Protein AF-A0A3S0JZL6-F1 (afdb_monomer)

Organism: NCBI:txid2496639

Radius of gyration: 12.8 Å; Cα contacts (8 Å, |Δi|>4): 81; chains: 1; bounding box: 32×25×30 Å

Structure (mmCIF, N/CA/C/O backbone):
data_AF-A0A3S0JZL6-F1
#
_entry.id   AF-A0A3S0JZL6-F1
#
loop_
_atom_site.group_PDB
_atom_site.id
_atom_site.type_symbol
_atom_site.label_atom_id
_atom_site.label_alt_id
_atom_site.label_comp_id
_atom_site.label_asym_id
_atom_site.label_entity_id
_atom_site.label_seq_id
_atom_site.pdbx_PDB_ins_code
_atom_site.Cartn_x
_atom_site.Cartn_y
_atom_site.Cartn_z
_atom_site.occupancy
_atom_site.B_iso_or_equiv
_atom_site.auth_seq_id
_atom_site.auth_comp_id
_atom_site.auth_asym_id
_atom_site.auth_atom_id
_atom_site.pdbx_PDB_model_num
ATOM 1 N N . ALA A 1 1 ? 3.716 13.947 9.296 1.00 59.59 1 ALA A N 1
ATOM 2 C CA . ALA A 1 1 ? 2.417 13.283 9.535 1.00 59.59 1 ALA A CA 1
ATOM 3 C C . ALA A 1 1 ? 1.726 13.059 8.192 1.00 59.59 1 ALA A C 1
ATOM 5 O O . ALA A 1 1 ? 1.925 13.879 7.303 1.00 59.59 1 ALA A O 1
ATOM 6 N N . SER A 1 2 ? 0.994 11.955 8.014 1.00 75.38 2 SER A N 1
ATOM 7 C CA . SER A 1 2 ? 0.229 11.685 6.786 1.00 75.38 2 SER A CA 1
ATOM 8 C C . SER A 1 2 ? -1.139 12.361 6.851 1.00 75.38 2 SER A C 1
ATOM 10 O O . SER A 1 2 ? -1.781 12.315 7.897 1.00 75.38 2 SER A O 1
ATOM 12 N N . LEU A 1 3 ? -1.606 12.936 5.739 1.00 85.44 3 LEU A N 1
ATOM 13 C CA . LEU A 1 3 ? -2.974 13.462 5.622 1.00 85.44 3 LEU A CA 1
ATOM 14 C C . LEU A 1 3 ? -4.034 12.342 5.584 1.00 85.44 3 LEU A C 1
ATOM 16 O O . LEU A 1 3 ? -5.219 12.620 5.716 1.00 85.44 3 LEU A O 1
ATOM 20 N N . VAL A 1 4 ? -3.613 11.081 5.419 1.00 93.19 4 VAL A N 1
ATOM 21 C CA . VAL A 1 4 ? -4.505 9.917 5.295 1.00 93.19 4 VAL A CA 1
ATOM 22 C C . VAL A 1 4 ? -5.040 9.438 6.647 1.00 93.19 4 VAL A C 1
ATOM 24 O O . VAL A 1 4 ? -6.183 9.007 6.708 1.00 93.19 4 VAL A O 1
ATOM 27 N N . GLY A 1 5 ? -4.270 9.557 7.736 1.00 94.12 5 GLY A N 1
ATOM 28 C CA . GLY A 1 5 ? -4.685 9.084 9.069 1.00 94.12 5 GLY A CA 1
ATOM 29 C C . GLY A 1 5 ? -6.061 9.616 9.503 1.00 94.12 5 GLY A C 1
ATOM 30 O O . GLY A 1 5 ? -6.978 8.816 9.676 1.00 94.12 5 GLY A O 1
ATOM 31 N N . PRO A 1 6 ? -6.269 10.949 9.528 1.00 95.25 6 PRO A N 1
ATOM 32 C CA . PRO A 1 6 ? -7.566 11.534 9.880 1.00 95.25 6 PRO A CA 1
ATOM 33 C C . PRO A 1 6 ? -8.730 11.151 8.952 1.00 95.25 6 PRO A C 1
ATOM 35 O O . PRO A 1 6 ? -9.888 11.305 9.334 1.00 95.25 6 PRO A O 1
ATOM 38 N N . LEU A 1 7 ? -8.458 10.696 7.722 1.00 94.69 7 LEU A N 1
ATOM 39 C CA . LEU A 1 7 ? -9.493 10.189 6.814 1.00 94.69 7 LEU A CA 1
ATOM 40 C C . LEU A 1 7 ? -9.891 8.757 7.183 1.00 94.69 7 LEU A C 1
ATOM 42 O O . LEU A 1 7 ? -11.076 8.438 7.195 1.00 94.69 7 LEU A O 1
ATOM 46 N N . LEU A 1 8 ? -8.914 7.909 7.520 1.00 95.94 8 LEU A N 1
ATOM 47 C CA . LEU A 1 8 ? -9.177 6.537 7.962 1.00 95.94 8 LEU A CA 1
ATOM 48 C C . LEU A 1 8 ? -9.936 6.511 9.299 1.00 95.94 8 LEU A C 1
ATOM 50 O O . LEU A 1 8 ? -10.786 5.648 9.502 1.00 95.94 8 LEU A O 1
ATOM 54 N N . ASP A 1 9 ? -9.685 7.479 10.184 1.00 94.88 9 ASP A N 1
ATOM 55 C CA . ASP A 1 9 ? -10.356 7.587 11.488 1.00 94.88 9 ASP A CA 1
ATOM 56 C C . ASP A 1 9 ? -11.865 7.855 11.382 1.00 94.88 9 ASP A C 1
ATOM 58 O O . ASP A 1 9 ? -12.621 7.507 12.288 1.00 94.88 9 ASP A O 1
ATOM 62 N N . GLN A 1 10 ? -12.327 8.423 10.264 1.00 95.94 10 GLN A N 1
ATOM 63 C CA . GLN A 1 10 ? -13.753 8.669 10.015 1.00 95.94 10 GLN A CA 1
ATOM 64 C C . GLN A 1 10 ? -14.525 7.389 9.668 1.00 95.94 10 GLN A C 1
ATOM 66 O O . GLN A 1 10 ? -15.754 7.366 9.743 1.00 95.94 10 GLN A O 1
ATOM 71 N N . ILE A 1 11 ? -13.824 6.318 9.290 1.00 96.19 11 ILE A N 1
ATOM 72 C CA . ILE A 1 11 ? -14.430 5.037 8.936 1.00 96.19 11 ILE A CA 1
ATOM 73 C C . ILE A 1 11 ? -14.539 4.204 10.211 1.00 96.19 11 ILE A C 1
ATOM 75 O O . ILE A 1 11 ? -13.534 3.766 10.757 1.00 96.19 11 ILE A O 1
ATOM 79 N N . THR A 1 12 ? -15.752 3.977 10.712 1.00 95.38 12 THR A N 1
ATOM 80 C CA . THR A 1 12 ? -15.974 3.260 11.984 1.00 95.38 12 THR A CA 1
ATOM 81 C C . THR A 1 12 ? -15.998 1.738 11.842 1.00 95.38 12 THR A C 1
ATOM 83 O O . THR A 1 12 ? -15.837 1.027 12.832 1.00 95.38 12 THR A O 1
ATOM 86 N N . CYS A 1 13 ? -16.176 1.221 10.626 1.00 96.00 13 CYS A N 1
ATOM 87 C CA . CYS A 1 13 ? -16.154 -0.208 10.331 1.00 96.00 13 CYS A CA 1
ATOM 88 C C . CYS A 1 13 ? -14.742 -0.705 9.950 1.00 96.00 13 CYS A C 1
ATOM 90 O O . CYS A 1 13 ? -13.846 0.103 9.683 1.00 96.00 13 CYS A O 1
ATOM 92 N N . PRO A 1 14 ? -14.510 -2.033 9.924 1.00 96.62 14 PRO A N 1
ATOM 93 C CA . PRO A 1 14 ? -13.260 -2.593 9.421 1.00 96.62 14 PRO A CA 1
ATOM 94 C C . PRO A 1 14 ? -13.001 -2.203 7.961 1.00 96.62 14 PRO A C 1
ATOM 96 O O . PRO A 1 14 ? -13.887 -2.309 7.112 1.00 96.62 14 PRO A O 1
ATOM 99 N N . ILE A 1 15 ? -11.768 -1.790 7.667 1.00 97.12 15 ILE A N 1
ATOM 100 C CA . ILE A 1 15 ? -11.329 -1.466 6.308 1.00 97.12 15 ILE A CA 1
ATOM 101 C C . ILE A 1 15 ? -10.767 -2.739 5.676 1.00 97.12 15 ILE A C 1
ATOM 103 O O . ILE A 1 15 ? -9.767 -3.271 6.148 1.00 97.12 15 ILE A O 1
ATOM 107 N N . GLY A 1 16 ? -11.413 -3.224 4.615 1.00 97.06 16 GLY A N 1
ATOM 108 C CA . GLY A 1 16 ? -10.943 -4.396 3.870 1.00 97.06 16 GLY A CA 1
ATOM 109 C C . GLY A 1 16 ? -9.821 -4.072 2.881 1.00 97.06 16 GLY A C 1
ATOM 110 O O . GLY A 1 16 ? -8.851 -4.819 2.785 1.00 97.06 16 GLY A O 1
ATOM 111 N N . THR A 1 17 ? -9.926 -2.938 2.182 1.00 96.56 17 THR A N 1
ATOM 112 C CA . THR A 1 17 ? -8.989 -2.547 1.120 1.00 96.56 17 THR A CA 1
ATOM 113 C C . THR A 1 17 ? -8.837 -1.026 1.055 1.00 96.56 17 THR A C 1
ATOM 115 O O . THR A 1 17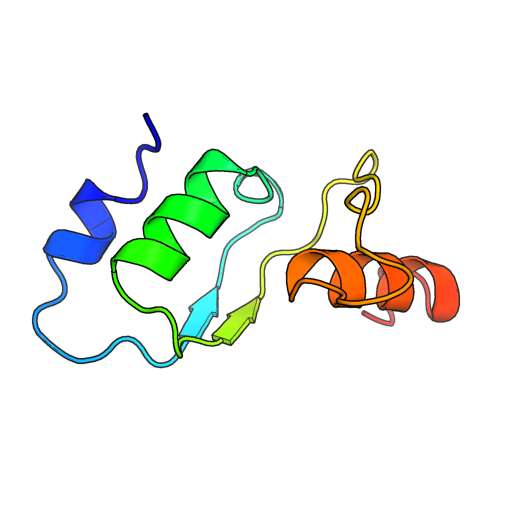 ? -9.816 -0.292 1.186 1.00 96.56 17 THR A O 1
ATOM 118 N N . VAL A 1 18 ? -7.618 -0.553 0.797 1.00 96.00 18 VAL A N 1
ATOM 119 C CA . VAL A 1 18 ? -7.262 0.836 0.500 1.00 96.00 18 VAL A CA 1
ATOM 120 C C . VAL A 1 18 ? -6.702 0.907 -0.918 1.00 96.00 18 VAL A C 1
ATOM 122 O O . VAL A 1 18 ? -5.668 0.313 -1.223 1.00 96.00 18 VAL A O 1
ATOM 125 N N . LEU A 1 19 ? -7.388 1.656 -1.778 1.00 96.19 19 LEU A N 1
ATOM 126 C CA . LEU A 1 19 ? -7.013 1.919 -3.167 1.00 96.19 19 LEU A CA 1
ATOM 127 C C . LEU A 1 19 ? -6.679 3.401 -3.311 1.00 96.19 19 LEU A C 1
ATOM 129 O O . LEU A 1 19 ? -7.469 4.248 -2.896 1.00 96.19 19 LEU A O 1
ATOM 133 N N . ALA A 1 20 ? -5.531 3.720 -3.900 1.00 94.94 20 ALA A N 1
ATOM 134 C CA . ALA A 1 20 ? -5.159 5.104 -4.180 1.00 94.94 20 ALA A CA 1
ATOM 135 C C . ALA A 1 20 ? -4.207 5.193 -5.373 1.00 94.94 20 ALA A C 1
ATOM 137 O O . ALA A 1 20 ? -3.611 4.201 -5.793 1.00 94.94 20 ALA A O 1
ATOM 138 N N . ASP A 1 21 ? -4.051 6.395 -5.920 1.00 93.25 21 ASP A N 1
ATOM 139 C CA . ASP A 1 21 ? -3.057 6.648 -6.954 1.00 93.25 21 ASP A CA 1
ATOM 140 C C . ASP A 1 21 ? -1.621 6.662 -6.388 1.00 93.25 21 ASP A C 1
ATOM 142 O O . ASP A 1 21 ? -1.389 6.735 -5.179 1.00 93.25 21 ASP A O 1
ATOM 146 N N . GLY A 1 22 ? -0.624 6.607 -7.276 1.00 93.31 22 GLY A N 1
ATOM 147 C CA . GLY A 1 22 ? 0.787 6.523 -6.883 1.00 93.31 22 GLY A CA 1
ATOM 1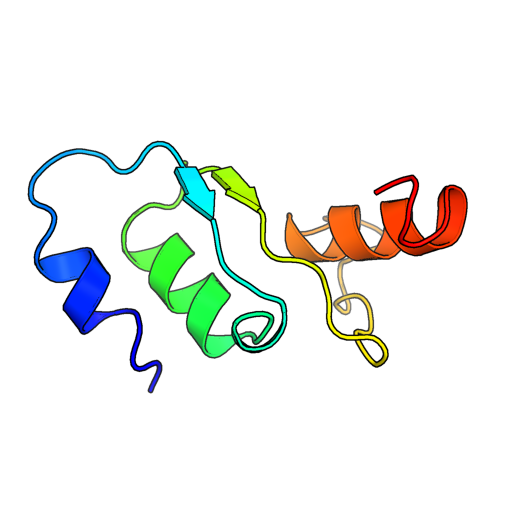48 C C . GLY A 1 22 ? 1.343 7.751 -6.148 1.00 93.31 22 GLY A C 1
ATOM 149 O O . GLY A 1 22 ? 2.430 7.676 -5.568 1.00 93.31 22 GLY A O 1
ATOM 150 N N . ALA A 1 23 ? 0.630 8.881 -6.101 1.00 92.50 23 ALA A N 1
ATOM 151 C CA . ALA A 1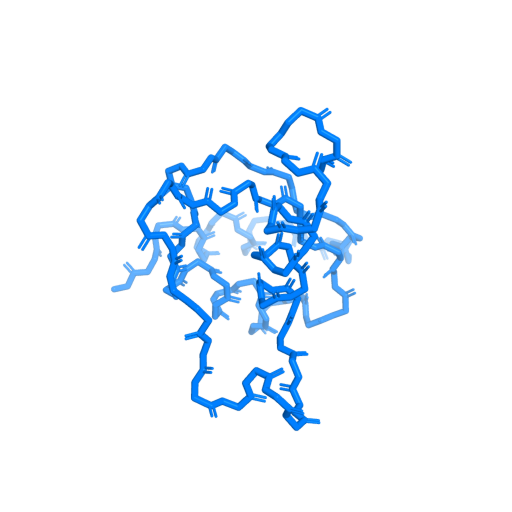 23 ? 1.000 9.996 -5.232 1.00 92.50 23 ALA A CA 1
ATOM 152 C C . ALA A 1 23 ? 0.929 9.599 -3.747 1.00 92.50 23 ALA A C 1
ATOM 154 O O . ALA A 1 23 ? 1.665 10.163 -2.938 1.00 92.50 23 ALA A O 1
ATOM 155 N N . TYR A 1 24 ? 0.149 8.573 -3.403 1.00 94.06 24 TYR A N 1
ATOM 156 C CA . TYR A 1 24 ? 0.043 8.020 -2.054 1.00 94.06 24 TYR A CA 1
ATOM 157 C C . TYR A 1 24 ? 1.071 6.921 -1.751 1.00 94.06 24 TYR A C 1
ATOM 159 O O . TYR A 1 24 ? 1.112 6.426 -0.626 1.00 94.06 24 TYR A O 1
ATOM 167 N N . ASP A 1 25 ? 1.940 6.559 -2.703 1.00 93.94 25 ASP A N 1
ATOM 168 C CA . ASP A 1 25 ? 3.026 5.602 -2.469 1.00 93.94 25 ASP A CA 1
ATOM 169 C C . ASP A 1 25 ? 4.173 6.251 -1.677 1.00 93.94 25 ASP A C 1
ATOM 171 O O . ASP A 1 25 ? 5.208 6.650 -2.215 1.00 93.94 25 ASP A O 1
ATOM 175 N N . GLY A 1 26 ? 3.958 6.407 -0.374 1.00 91.06 26 GLY A N 1
ATOM 176 C CA . GLY A 1 26 ? 4.947 6.925 0.557 1.00 91.06 26 GLY A CA 1
ATOM 177 C C . GLY A 1 26 ? 4.800 6.305 1.938 1.00 91.06 26 GLY A C 1
ATOM 178 O O . GLY A 1 26 ? 3.690 6.032 2.393 1.00 91.06 26 GLY A O 1
ATOM 179 N N . GLU A 1 27 ? 5.927 6.136 2.624 1.00 91.25 27 GLU A N 1
ATOM 180 C CA . GLU A 1 27 ? 5.998 5.502 3.946 1.00 91.25 27 GLU A CA 1
ATOM 181 C C . GLU A 1 27 ? 4.983 6.057 4.965 1.00 91.25 27 GLU A C 1
ATOM 183 O O . GLU A 1 27 ? 4.287 5.266 5.602 1.00 91.25 27 GLU A O 1
ATOM 188 N N . PRO A 1 28 ? 4.765 7.388 5.085 1.00 92.94 28 PRO A N 1
ATOM 189 C CA . PRO A 1 28 ? 3.776 7.906 6.028 1.00 92.94 28 PRO A CA 1
ATOM 190 C C . PRO A 1 28 ? 2.344 7.416 5.765 1.00 92.94 28 PRO A C 1
ATOM 192 O O . PRO A 1 28 ? 1.553 7.340 6.703 1.00 92.94 28 PRO A O 1
ATOM 195 N N . VAL A 1 29 ? 1.994 7.118 4.508 1.00 94.94 29 VAL A N 1
ATOM 196 C CA . VAL A 1 29 ? 0.673 6.594 4.130 1.00 94.94 29 VAL A CA 1
ATOM 197 C C . VAL A 1 29 ? 0.558 5.126 4.516 1.00 94.94 29 VAL A C 1
ATOM 199 O O . VAL A 1 29 ? -0.385 4.774 5.218 1.00 94.94 29 VAL A O 1
ATOM 202 N N . TYR A 1 30 ? 1.528 4.292 4.128 1.00 93.31 30 TYR A N 1
ATOM 203 C CA . TYR A 1 30 ? 1.530 2.870 4.487 1.00 93.31 30 TYR A CA 1
ATOM 204 C C . TYR A 1 30 ? 1.519 2.667 6.001 1.00 93.31 30 TYR A C 1
ATOM 206 O O . TYR A 1 30 ? 0.748 1.846 6.491 1.00 93.31 30 TYR A O 1
ATOM 214 N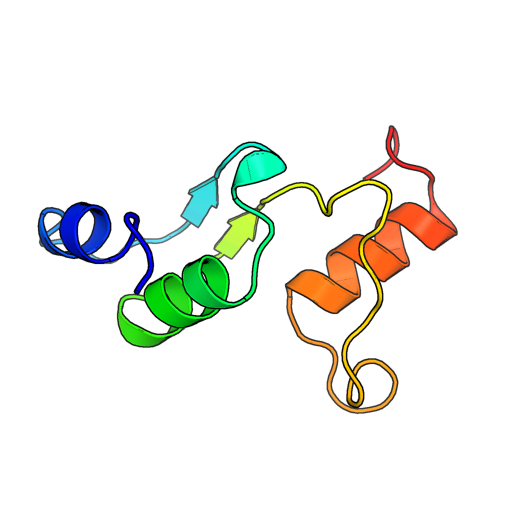 N . ARG A 1 31 ? 2.292 3.463 6.749 1.00 93.81 31 ARG A N 1
ATOM 215 C CA . ARG A 1 31 ? 2.289 3.422 8.213 1.00 93.81 31 ARG A CA 1
ATOM 216 C C . ARG A 1 31 ? 0.925 3.787 8.801 1.00 93.81 31 ARG A C 1
ATOM 218 O O . ARG A 1 31 ? 0.427 3.054 9.643 1.00 93.81 31 ARG A O 1
ATOM 225 N N . ALA A 1 32 ? 0.298 4.869 8.330 1.00 95.94 32 ALA A N 1
ATOM 226 C CA . ALA A 1 32 ? -1.031 5.267 8.805 1.00 95.94 32 ALA A CA 1
ATOM 227 C C . ALA A 1 32 ? -2.096 4.190 8.523 1.00 95.94 32 ALA A C 1
ATOM 229 O O . ALA A 1 32 ? -2.958 3.936 9.361 1.00 95.94 32 ALA A O 1
ATOM 230 N N . ILE A 1 33 ? -2.018 3.526 7.363 1.00 95.88 33 ILE A N 1
ATOM 231 C CA . ILE A 1 33 ? -2.904 2.403 7.037 1.00 95.88 33 ILE A CA 1
ATOM 232 C C . ILE A 1 33 ? -2.623 1.212 7.958 1.00 95.88 33 ILE A C 1
ATOM 234 O O . ILE A 1 33 ? -3.562 0.653 8.509 1.00 95.88 33 ILE A O 1
ATOM 238 N N . ALA A 1 34 ? -1.356 0.847 8.170 1.00 94.19 34 ALA A N 1
ATOM 239 C CA . ALA A 1 34 ? -0.984 -0.278 9.026 1.00 94.19 34 ALA A CA 1
ATOM 240 C C . ALA A 1 34 ? -1.398 -0.067 10.493 1.00 94.19 34 ALA A C 1
ATOM 242 O O . ALA A 1 34 ? -1.880 -0.999 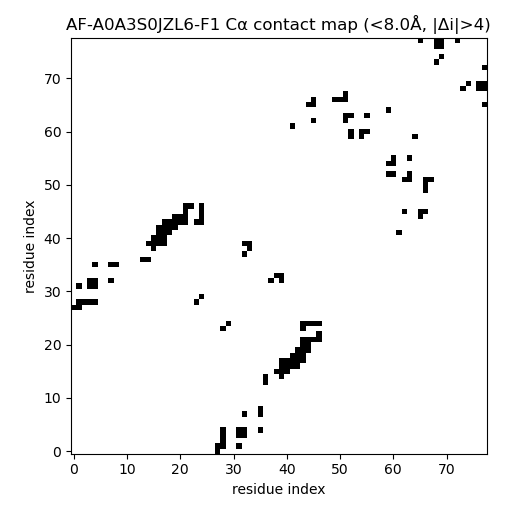11.130 1.00 94.19 34 ALA A O 1
ATOM 243 N N . GLU A 1 35 ? -1.261 1.156 11.011 1.00 95.06 35 GLU A N 1
ATOM 244 C CA . GLU A 1 35 ? -1.687 1.528 12.366 1.00 95.06 35 GLU A CA 1
ATOM 245 C C . GLU A 1 35 ? -3.210 1.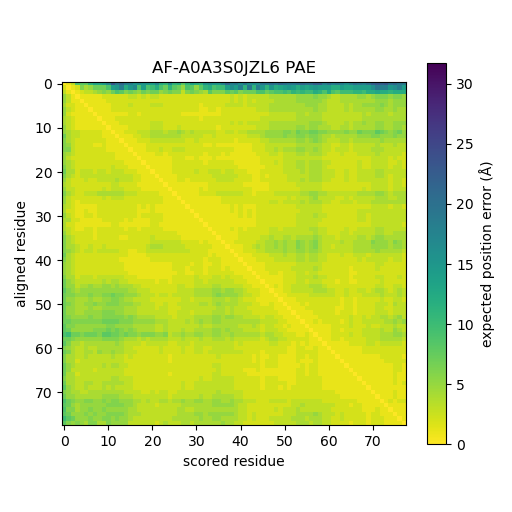403 12.542 1.00 95.06 35 GLU A C 1
ATOM 247 O O . GLU A 1 35 ? -3.674 0.948 13.586 1.00 95.06 35 GLU A O 1
ATOM 252 N N . ARG A 1 36 ? -3.998 1.775 11.523 1.00 95.44 36 ARG A N 1
ATOM 253 C CA . ARG A 1 36 ? -5.467 1.805 11.615 1.00 95.44 36 ARG A CA 1
ATOM 254 C C . ARG A 1 36 ? -6.157 0.519 11.150 1.00 95.44 36 ARG A C 1
ATOM 256 O O . ARG A 1 36 ? -7.265 0.226 11.608 1.00 95.44 36 ARG A O 1
ATOM 263 N N . ALA A 1 37 ? -5.546 -0.203 10.217 1.00 94.69 37 ALA A N 1
ATOM 264 C CA . ALA A 1 37 ? -6.107 -1.355 9.523 1.00 94.69 37 ALA A CA 1
ATOM 265 C C . ALA A 1 37 ? -4.991 -2.282 8.997 1.00 94.69 37 ALA A C 1
ATOM 267 O O . ALA A 1 37 ? -4.818 -2.447 7.791 1.00 94.69 37 ALA A O 1
ATOM 268 N N . ALA A 1 38 ? -4.233 -2.901 9.909 1.00 92.75 38 ALA A N 1
ATOM 269 C CA . ALA A 1 38 ? -3.098 -3.779 9.588 1.00 92.75 38 ALA A CA 1
ATOM 270 C C . ALA A 1 38 ? -3.426 -4.896 8.572 1.00 92.75 38 ALA A C 1
ATOM 272 O O . ALA A 1 38 ? -2.600 -5.243 7.717 1.00 92.75 38 ALA A O 1
ATOM 273 N N . ASP A 1 39 ? -4.648 -5.427 8.636 1.00 93.38 39 ASP A N 1
ATOM 274 C CA . ASP A 1 39 ? -5.102 -6.515 7.770 1.00 93.38 39 ASP A CA 1
ATOM 275 C C . ASP A 1 39 ? -5.575 -6.036 6.389 1.00 93.38 39 ASP A C 1
ATOM 277 O O . ASP A 1 39 ? -5.602 -6.839 5.452 1.00 93.38 39 ASP A O 1
ATOM 281 N N . ALA A 1 40 ? -5.851 -4.738 6.211 1.00 95.31 40 ALA A N 1
ATOM 282 C CA . ALA A 1 40 ? -6.376 -4.192 4.963 1.00 95.31 40 ALA A CA 1
ATOM 283 C C . ALA A 1 40 ? -5.433 -4.442 3.781 1.00 95.31 40 ALA A C 1
ATOM 285 O O . ALA A 1 40 ? -4.219 -4.243 3.867 1.00 95.31 40 ALA A O 1
ATOM 286 N N . GLU A 1 41 ? -5.992 -4.841 2.643 1.00 95.56 41 GLU A N 1
ATOM 287 C CA . GLU A 1 41 ? -5.268 -4.837 1.378 1.00 95.56 41 GLU A CA 1
ATOM 288 C C . GLU A 1 41 ? -4.922 -3.407 0.968 1.00 95.56 41 GLU A C 1
ATOM 290 O O . GLU A 1 41 ? -5.740 -2.505 1.091 1.00 95.56 41 GLU A O 1
ATOM 295 N N . VAL A 1 42 ? -3.698 -3.174 0.502 1.00 95.88 42 VAL A N 1
ATOM 296 C CA . VAL A 1 42 ? -3.254 -1.843 0.078 1.00 95.88 42 VAL A CA 1
ATOM 297 C C . VAL A 1 42 ? -2.828 -1.963 -1.362 1.00 95.88 42 VAL A C 1
ATOM 299 O O . VAL A 1 42 ? -1.830 -2.621 -1.624 1.00 95.88 42 VAL A O 1
ATOM 302 N N . ILE A 1 43 ? -3.581 -1.345 -2.267 1.00 95.88 43 ILE A N 1
ATOM 303 C CA . ILE A 1 43 ? -3.363 -1.365 -3.713 1.00 95.88 43 ILE A CA 1
ATOM 304 C C . ILE A 1 43 ? -3.071 0.071 -4.141 1.00 95.88 43 ILE A C 1
ATOM 306 O O . ILE A 1 43 ? -3.950 0.838 -4.533 1.00 95.88 43 ILE A O 1
ATOM 310 N N . ILE A 1 44 ? -1.804 0.448 -3.995 1.00 95.94 44 ILE A N 1
ATOM 311 C CA . ILE A 1 44 ? -1.284 1.755 -4.387 1.00 95.94 44 ILE A CA 1
ATOM 312 C C . ILE A 1 44 ? -0.137 1.500 -5.368 1.00 95.94 44 ILE A C 1
ATOM 314 O O . ILE A 1 44 ? 0.814 0.802 -4.995 1.00 95.94 44 ILE A O 1
ATOM 318 N N . PRO A 1 45 ? -0.198 2.024 -6.607 1.00 95.25 45 PRO A N 1
ATOM 319 C CA . PRO A 1 45 ? 0.866 1.843 -7.582 1.00 95.25 45 PRO A CA 1
ATOM 320 C C . PRO A 1 45 ? 2.164 2.475 -7.075 1.00 95.25 45 PRO A C 1
ATOM 322 O O . PRO A 1 45 ? 2.188 3.690 -6.855 1.00 95.25 45 PRO A O 1
ATOM 325 N N . PRO A 1 46 ? 3.266 1.715 -6.952 1.00 95.62 46 PRO A N 1
ATOM 326 C CA . PRO A 1 46 ? 4.551 2.289 -6.590 1.00 95.62 46 PRO A CA 1
ATOM 327 C C . PRO A 1 46 ? 4.950 3.448 -7.510 1.00 95.62 46 PRO A C 1
ATOM 329 O O . PRO A 1 46 ? 4.717 3.414 -8.726 1.00 95.62 46 PRO A O 1
ATOM 332 N N . ARG A 1 47 ? 5.571 4.498 -6.967 1.00 93.06 47 ARG A N 1
ATOM 333 C CA . ARG A 1 47 ? 6.125 5.591 -7.786 1.00 93.06 47 ARG A CA 1
ATOM 334 C C . ARG A 1 47 ? 7.157 5.035 -8.763 1.00 93.06 47 ARG A C 1
ATOM 336 O O . ARG A 1 47 ? 7.788 4.017 -8.512 1.00 93.06 47 ARG A O 1
ATOM 343 N N . ALA A 1 48 ? 7.364 5.724 -9.886 1.00 90.25 48 ALA A N 1
ATOM 344 C CA . ALA A 1 48 ? 8.378 5.310 -10.865 1.00 90.25 48 ALA A CA 1
ATOM 345 C C . ALA A 1 48 ? 9.799 5.227 -10.267 1.00 90.25 48 ALA A C 1
ATOM 347 O O . ALA A 1 48 ? 10.631 4.480 -10.764 1.00 90.25 48 ALA A O 1
ATOM 348 N N . THR A 1 49 ? 10.052 5.975 -9.191 1.00 90.25 49 THR A N 1
ATOM 349 C CA . THR A 1 49 ? 11.317 6.012 -8.447 1.00 90.25 49 THR A CA 1
ATOM 350 C C . THR A 1 49 ? 11.289 5.168 -7.168 1.00 90.25 49 THR A C 1
ATOM 352 O O . THR A 1 49 ? 12.150 5.338 -6.309 1.00 90.25 49 THR A O 1
ATOM 355 N N . ALA A 1 50 ? 10.271 4.324 -6.976 1.00 93.19 50 ALA A N 1
ATOM 356 C CA . ALA A 1 50 ? 10.156 3.500 -5.784 1.00 93.19 50 ALA A CA 1
ATOM 357 C C . ALA A 1 50 ? 11.308 2.490 -5.707 1.00 93.19 50 ALA A C 1
ATOM 359 O O . ALA A 1 50 ? 11.539 1.726 -6.643 1.00 93.19 50 ALA A O 1
ATOM 360 N N . VAL A 1 51 ? 11.998 2.477 -4.568 1.00 93.12 51 VAL A N 1
ATOM 361 C CA . VAL A 1 51 ? 12.990 1.454 -4.221 1.00 93.12 51 VAL A CA 1
ATOM 362 C C . VAL A 1 51 ? 12.399 0.485 -3.192 1.00 93.12 51 VAL A C 1
ATOM 364 O O . VAL A 1 51 ? 11.560 0.923 -2.387 1.00 93.12 51 VAL A O 1
ATOM 367 N N . PRO A 1 52 ? 12.784 -0.805 -3.229 1.00 94.12 52 PRO A N 1
ATOM 368 C CA . PRO A 1 52 ? 12.439 -1.758 -2.180 1.00 94.12 52 PRO A CA 1
ATOM 369 C C . PRO A 1 52 ? 12.974 -1.317 -0.812 1.00 94.12 52 PRO A C 1
ATOM 371 O O . PRO A 1 52 ? 13.938 -0.556 -0.732 1.00 94.12 52 PRO A O 1
ATOM 374 N N . SER A 1 53 ? 12.344 -1.801 0.252 1.00 93.31 53 SER A N 1
ATOM 375 C CA . SER A 1 53 ? 12.833 -1.663 1.622 1.00 93.31 53 SER A CA 1
ATOM 376 C C . SER A 1 53 ? 14.089 -2.507 1.869 1.00 93.31 53 SER A C 1
ATOM 378 O O . SER A 1 53 ? 14.360 -3.468 1.147 1.00 93.31 53 SER A O 1
ATOM 380 N N . ASP A 1 54 ? 14.820 -2.197 2.942 1.00 95.12 54 ASP A N 1
ATOM 381 C CA . ASP A 1 54 ? 16.018 -2.950 3.346 1.00 95.12 54 ASP A CA 1
ATOM 382 C C . ASP A 1 54 ? 15.723 -4.429 3.660 1.00 95.12 54 ASP A C 1
ATOM 384 O O . ASP A 1 54 ? 16.616 -5.273 3.602 1.00 95.12 54 ASP A O 1
ATOM 388 N N . THR A 1 55 ? 14.469 -4.765 3.983 1.00 94.62 55 THR A N 1
ATOM 389 C CA . THR A 1 55 ? 14.037 -6.135 4.293 1.00 94.62 55 THR A CA 1
ATOM 390 C C . THR A 1 55 ? 13.337 -6.820 3.122 1.00 94.62 55 THR A C 1
ATOM 392 O O . THR A 1 55 ? 12.821 -7.923 3.296 1.00 94.62 55 THR A O 1
ATOM 395 N N . ALA A 1 56 ? 13.311 -6.213 1.932 1.00 94.81 56 ALA A N 1
ATOM 396 C CA . ALA A 1 56 ? 12.554 -6.716 0.786 1.00 94.81 56 ALA A CA 1
ATOM 397 C C . ALA A 1 56 ? 12.932 -8.147 0.359 1.00 94.81 56 ALA A C 1
ATOM 399 O O . ALA A 1 56 ? 12.075 -8.880 -0.136 1.00 94.81 56 ALA A O 1
ATOM 400 N N . ASP A 1 57 ? 14.185 -8.554 0.573 1.00 95.06 57 ASP A N 1
ATOM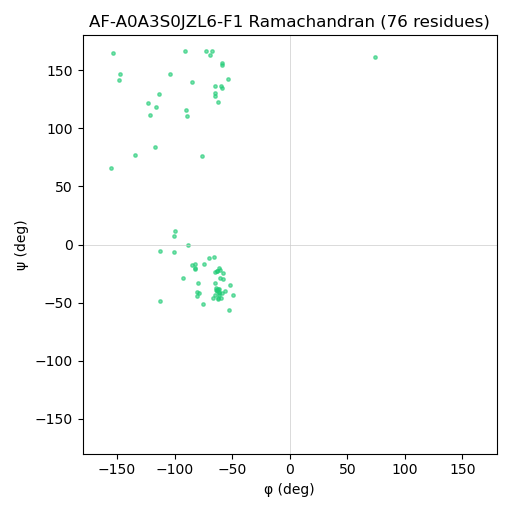 401 C CA . ASP A 1 57 ? 14.678 -9.883 0.193 1.00 95.06 57 ASP A CA 1
ATOM 402 C C . ASP A 1 57 ? 14.335 -10.980 1.216 1.00 95.06 57 ASP A C 1
ATOM 404 O O . ASP A 1 57 ? 14.332 -12.162 0.876 1.00 95.06 57 ASP A O 1
ATOM 408 N N . THR A 1 58 ? 14.043 -10.616 2.469 1.00 95.94 58 THR A N 1
ATOM 409 C CA . THR A 1 58 ? 13.793 -11.577 3.559 1.00 95.94 58 THR A CA 1
ATOM 410 C C . THR A 1 58 ? 12.348 -11.543 4.040 1.00 95.94 58 THR A C 1
ATOM 412 O O . THR A 1 58 ? 11.700 -12.583 4.144 1.00 95.94 58 THR A O 1
ATOM 415 N N . VAL A 1 59 ? 11.822 -10.348 4.306 1.00 95.94 59 VAL A N 1
ATOM 416 C CA . VAL A 1 59 ? 10.456 -10.101 4.774 1.00 95.94 59 VAL A CA 1
ATOM 417 C C . VAL A 1 59 ? 9.868 -8.948 3.953 1.00 95.94 59 VAL A C 1
ATOM 419 O O . VAL A 1 59 ? 9.807 -7.809 4.427 1.00 95.94 59 VAL A O 1
ATOM 422 N N . PRO A 1 60 ? 9.451 -9.210 2.698 1.00 93.44 60 PRO A N 1
ATOM 423 C CA . PRO A 1 60 ? 8.921 -8.172 1.829 1.00 93.44 60 PRO A CA 1
ATOM 424 C C . PRO A 1 60 ? 7.620 -7.599 2.384 1.00 93.44 60 PRO A C 1
ATOM 426 O O . PRO A 1 60 ? 6.664 -8.332 2.675 1.00 93.44 60 PRO A O 1
ATOM 429 N N . THR A 1 61 ? 7.559 -6.271 2.451 1.00 92.00 61 THR A N 1
ATOM 430 C CA . THR A 1 61 ? 6.319 -5.539 2.708 1.00 92.00 61 THR A CA 1
ATOM 431 C C . THR A 1 61 ? 5.353 -5.685 1.526 1.00 92.00 61 THR A C 1
ATOM 433 O O . THR A 1 61 ? 5.731 -6.095 0.425 1.00 92.00 61 THR A O 1
ATOM 436 N N . ARG A 1 62 ? 4.079 -5.306 1.710 1.00 90.25 62 ARG A N 1
ATOM 437 C CA . ARG A 1 62 ? 3.114 -5.250 0.591 1.00 90.25 62 ARG A CA 1
ATOM 438 C C . ARG A 1 62 ? 3.627 -4.343 -0.540 1.00 90.25 62 ARG A C 1
ATOM 440 O O . ARG A 1 62 ? 3.544 -4.706 -1.710 1.00 90.25 62 ARG A O 1
ATOM 447 N N . ARG A 1 63 ? 4.240 -3.212 -0.175 1.00 94.81 63 ARG A N 1
ATOM 448 C CA . ARG A 1 63 ? 4.868 -2.271 -1.109 1.00 94.81 63 ARG A CA 1
ATOM 449 C C . ARG A 1 63 ? 6.020 -2.914 -1.887 1.00 94.81 63 ARG A C 1
ATOM 451 O O . ARG A 1 63 ? 6.086 -2.750 -3.103 1.00 94.81 63 ARG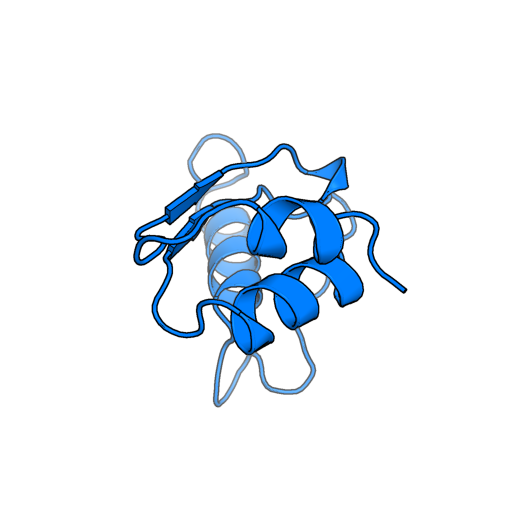 A O 1
ATOM 458 N N . ASP A 1 64 ? 6.878 -3.689 -1.223 1.00 95.81 64 ASP A N 1
ATOM 4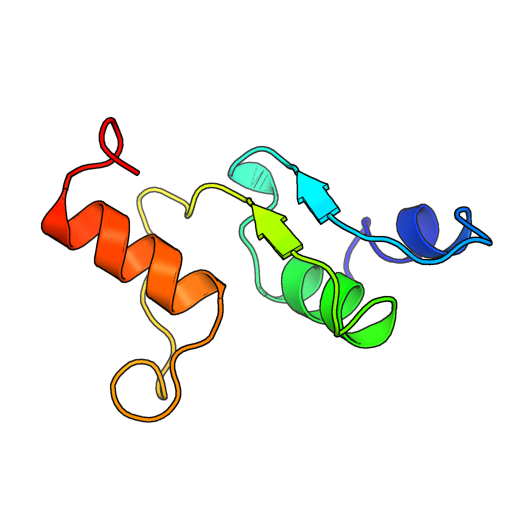59 C CA . ASP A 1 64 ? 7.990 -4.393 -1.882 1.00 95.81 64 ASP A CA 1
ATOM 460 C C . ASP A 1 64 ? 7.492 -5.389 -2.925 1.00 95.81 64 ASP A C 1
ATOM 462 O O . ASP A 1 64 ? 8.018 -5.428 -4.035 1.00 95.81 64 ASP A O 1
ATOM 466 N N . ARG A 1 65 ? 6.416 -6.123 -2.616 1.00 94.69 65 ARG A N 1
ATOM 467 C CA . ARG A 1 65 ? 5.798 -7.060 -3.567 1.00 94.69 65 ARG A CA 1
ATOM 468 C C . ARG A 1 65 ? 5.265 -6.352 -4.808 1.00 94.69 65 ARG A C 1
ATOM 470 O O . ARG A 1 65 ? 5.414 -6.868 -5.914 1.00 94.69 65 ARG A O 1
ATOM 477 N N . HIS A 1 66 ? 4.684 -5.160 -4.663 1.00 95.50 66 HIS A N 1
ATOM 478 C CA . HIS A 1 66 ? 4.270 -4.360 -5.818 1.00 95.50 66 HIS A CA 1
ATOM 479 C C . HIS A 1 66 ? 5.461 -3.917 -6.668 1.00 95.50 66 HIS A C 1
ATOM 481 O O . HIS A 1 66 ? 5.414 -4.020 -7.892 1.00 95.50 66 HIS A O 1
ATOM 487 N N . ILE A 1 67 ? 6.542 -3.457 -6.031 1.00 95.88 67 ILE A N 1
ATOM 488 C CA . ILE A 1 67 ? 7.765 -3.038 -6.730 1.00 95.88 67 ILE A CA 1
ATOM 489 C C . ILE A 1 67 ? 8.379 -4.223 -7.488 1.00 95.88 67 ILE A C 1
ATOM 491 O O . ILE A 1 67 ? 8.708 -4.092 -8.667 1.00 95.88 67 ILE A O 1
ATOM 495 N N . GLN A 1 68 ? 8.481 -5.387 -6.844 1.00 95.81 68 GLN A N 1
ATOM 496 C CA . GLN A 1 68 ? 8.953 -6.631 -7.459 1.00 95.81 68 GLN A CA 1
ATOM 497 C C . GLN A 1 68 ? 8.068 -7.041 -8.643 1.00 95.81 68 GLN A C 1
ATOM 499 O O . GLN A 1 68 ? 8.577 -7.284 -9.733 1.00 95.81 68 GLN A O 1
ATOM 504 N N . THR A 1 69 ? 6.744 -6.999 -8.485 1.00 96.31 69 THR A N 1
ATOM 505 C CA . THR A 1 69 ? 5.801 -7.332 -9.564 1.00 96.31 69 THR A CA 1
ATOM 506 C C . THR A 1 69 ? 5.950 -6.389 -10.764 1.00 96.31 69 THR A C 1
ATOM 508 O O . THR A 1 69 ? 5.970 -6.848 -11.905 1.00 96.31 69 THR A O 1
ATOM 511 N N . ILE A 1 70 ? 6.130 -5.080 -10.537 1.00 95.75 70 ILE A N 1
ATOM 512 C CA . ILE A 1 70 ? 6.421 -4.117 -11.613 1.00 95.75 70 ILE A CA 1
ATOM 513 C C . ILE A 1 70 ? 7.757 -4.437 -12.291 1.00 95.75 70 ILE A C 1
ATOM 515 O O . ILE A 1 70 ? 7.850 -4.336 -13.514 1.00 95.75 70 ILE A O 1
ATOM 519 N N . LYS A 1 71 ? 8.785 -4.825 -11.529 1.00 94.56 71 LYS A N 1
ATOM 520 C CA . LYS A 1 71 ? 10.093 -5.217 -12.073 1.00 94.56 71 LYS A CA 1
ATOM 521 C C . LYS A 1 71 ? 9.997 -6.473 -12.946 1.00 94.56 71 LYS A C 1
ATOM 523 O O . LYS A 1 71 ? 10.672 -6.546 -13.966 1.00 94.56 71 LYS A O 1
ATOM 528 N N . GLU A 1 72 ? 9.156 -7.430 -12.569 1.00 96.75 72 GLU A N 1
ATOM 529 C CA . GLU A 1 72 ? 8.980 -8.704 -13.276 1.00 96.75 72 GLU A CA 1
ATOM 530 C C . GLU A 1 72 ? 8.067 -8.601 -14.505 1.00 96.75 72 GLU A C 1
ATOM 532 O O . GLU A 1 72 ? 8.373 -9.166 -15.553 1.00 96.75 72 GLU A O 1
ATOM 537 N N . ARG A 1 73 ? 6.932 -7.901 -14.385 1.00 96.56 73 ARG A N 1
ATOM 538 C CA . ARG A 1 73 ? 5.845 -7.907 -15.387 1.00 96.56 73 ARG A CA 1
ATOM 539 C C . ARG A 1 73 ? 5.663 -6.572 -16.105 1.00 96.56 73 ARG A C 1
ATOM 541 O O . ARG A 1 73 ? 4.871 -6.466 -17.042 1.00 96.56 73 ARG A O 1
ATOM 548 N N . GLY A 1 74 ? 6.396 -5.545 -15.684 1.00 94.81 74 GLY A N 1
ATOM 549 C CA . GLY A 1 74 ? 6.197 -4.170 -16.120 1.00 94.81 74 GLY A CA 1
ATOM 550 C C . GLY A 1 74 ? 4.951 -3.535 -15.499 1.00 94.81 74 GLY A C 1
ATOM 551 O O . GLY A 1 74 ? 4.025 -4.202 -15.052 1.00 94.81 74 GLY A O 1
ATOM 552 N N . ARG A 1 75 ? 4.889 -2.200 -15.525 1.00 93.56 75 ARG A N 1
ATOM 553 C CA . ARG A 1 75 ? 3.818 -1.424 -14.872 1.00 93.56 75 ARG A CA 1
ATOM 554 C C . ARG A 1 75 ? 2.407 -1.659 -15.427 1.00 93.56 75 ARG A C 1
ATOM 556 O O . ARG A 1 75 ? 1.449 -1.367 -14.737 1.00 93.56 75 ARG A O 1
ATOM 563 N N . ARG A 1 76 ? 2.278 -2.136 -16.671 1.00 93.19 76 ARG A N 1
ATOM 564 C CA . ARG A 1 76 ? 0.975 -2.515 -17.256 1.00 93.19 76 ARG A CA 1
ATOM 565 C C . ARG A 1 76 ? 0.517 -3.918 -16.846 1.00 93.19 76 ARG A C 1
ATOM 567 O O . ARG A 1 76 ? -0.648 -4.230 -17.043 1.00 93.19 76 ARG A O 1
ATOM 574 N N . GLY A 1 77 ? 1.445 -4.768 -16.399 1.00 92.88 77 GLY A N 1
ATOM 575 C CA . GLY A 1 77 ? 1.171 -6.134 -15.947 1.00 92.88 77 GLY A CA 1
ATOM 576 C C . GLY A 1 77 ? 1.121 -6.282 -14.424 1.00 92.88 77 GLY A C 1
ATOM 577 O O . GLY A 1 77 ? 0.824 -7.375 -13.944 1.00 92.88 77 GLY A O 1
ATOM 578 N N . TRP A 1 78 ? 1.450 -5.208 -13.701 1.00 92.94 78 TRP A N 1
ATOM 579 C CA . TRP A 1 78 ? 1.060 -4.978 -12.312 1.00 92.94 78 TRP A CA 1
ATOM 580 C C . TRP A 1 78 ? -0.380 -4.474 -12.292 1.00 92.94 78 TRP A C 1
ATOM 582 O O . TRP A 1 78 ? -1.171 -5.039 -11.513 1.00 92.94 78 TRP A O 1
#

Nearest PDB structures (foldseek):
  6xmr-assembly1_B  TM=7.220E-01  e=1.983E+00  Lactococcus lactis
  7n02-assembly1_B  TM=6.885E-01  e=1.983E+00  Lactococcus lactis
  3eoz-assembly1_B  TM=3.896E-01  e=1.418E+00  Plasmodium falciparum 3D7

pLDDT: mean 93.74, std 4.83, range [59.59, 97.12]

Secondary structure (DSSP, 8-state):
--SSHHHHTT--SPP-EEE--GGG-SHHHHHHHHHHHTTSEEE-PPPTT----TTTTTS--HHHHHHHHHHHH-TTT-

Solvent-accessible surface area (backbone atoms only — not comparable to full-atom values): 4793 Å² total; per-residue (Å²): 135,44,84,55,42,74,57,56,68,73,53,89,66,89,57,65,65,50,76,50,60,38,91,58,52,43,70,55,42,55,50,40,44,44,76,74,33,66,84,30,46,75,55,49,50,65,38,97,83,62,74,68,57,98,45,39,91,81,64,52,48,74,68,27,51,52,50,51,40,27,73,75,54,35,78,90,63,92

Mean predicted aligned error: 2.98 Å

Sequence (78 aa):
ASLVGPLLDQITCPIGTVLADGAYDGEPVYRAIAERAADAEVIIPPRATAVPSDTADTVPTRRDRHIQTIKERGRRGW

Foldseek 3Di:
DDPCLVVLVVDPDAAAEADDEQVLQDPVNVVSCCVRHVNHHYHYQHDPPDDFDPCLVPDGDSSSVNVVQCVVQNSVRD